Protein AF-A0A2E7R7D9-F1 (afdb_monomer)

Solvent-accessible surface area (backbone atoms only — not comparable to full-atom values): 6791 Å² total; per-residue (Å²): 134,74,67,75,84,76,51,70,51,55,37,71,79,24,44,9,54,38,83,70,68,70,40,30,67,72,24,30,53,48,29,52,51,51,19,68,78,62,75,35,76,79,60,43,62,49,30,49,55,76,66,55,52,48,52,28,54,27,52,50,45,38,38,71,77,40,56,93,48,39,68,60,54,54,50,33,44,58,71,45,46,54,71,67,53,45,56,30,39,53,60,58,58,50,48,72,68,52,51,52,42,36,55,76,54,45,68,58,72,58,49,50,54,32,60,72,49,86,73,79,131

Mean predicted aligned error: 6.16 Å

Sequence (121 aa):
YSDDAFGIPIGMRAGALRASSGYAFSQIQKQITEMVYGDKLDFAKPGCDAIEAWMDQVLLRVLRSTPKRAPELFMNIAKAIDGDSFARFMRGHGDLKGRIRIMSKLPAGLFLKAALSRGRL

Secondary structure (DSSP, 8-state):
--GGGG-S--GGGGT---TTT---HHHHHHHHHHHHHTT-TT-PPPSS-HHHHHHHHHHHHHHHH-GGGHHHHHHHHHHHS-HHHHHHHHTT---HHHHHHHHHTS-HHHHHHHHH-----

pLDDT: mean 85.31, std 9.42, range [44.34, 95.06]

Foldseek 3Di:
DPPPVPAEDAFVSQQQAQQQQRDGPLSRVVQVCCCVVVVPVRHGHHQADPVSNLLSQLVVLLCVVCVVCVVVLVVLLPVQDDPVLVVCSSRRRRDPVSVVSSCVSGPVVSSVVSSPDPDDD

Radius of gyration: 16.18 Å; Cα contacts (8 Å, |Δi|>4): 136; chains: 1; bounding box: 36×22×46 Å

Nearest PDB structures (foldseek):
  1t97-assembly1_A  TM=1.929E-01  e=7.123E+00  Tequatrovirus T4

Structure (mmCIF, N/CA/C/O backbone):
data_AF-A0A2E7R7D9-F1
#
_entry.id   AF-A0A2E7R7D9-F1
#
loop_
_atom_site.group_PDB
_atom_site.id
_atom_site.type_symbol
_atom_site.label_atom_id
_atom_site.label_alt_id
_atom_site.label_comp_id
_atom_site.label_asym_id
_atom_site.label_entity_id
_atom_site.label_seq_id
_atom_site.pdbx_PDB_ins_code
_atom_site.Cartn_x
_atom_site.Cartn_y
_atom_site.Cartn_z
_atom_site.occupancy
_atom_site.B_iso_or_equiv
_atom_site.auth_seq_id
_atom_site.auth_comp_id
_atom_site.auth_asym_id
_atom_site.auth_atom_id
_atom_site.pdbx_PDB_model_num
ATOM 1 N N . TYR A 1 1 ? -9.974 -5.960 -26.728 1.00 44.34 1 TYR A N 1
ATOM 2 C CA . TYR A 1 1 ? -8.918 -5.000 -27.085 1.00 44.34 1 TYR A CA 1
ATOM 3 C C . TYR A 1 1 ? -7.643 -5.485 -26.433 1.00 44.34 1 TYR A C 1
ATOM 5 O O . TYR A 1 1 ? -7.598 -5.508 -25.212 1.00 44.34 1 TYR A O 1
ATOM 13 N N . SER A 1 2 ? -6.690 -5.996 -27.211 1.00 48.16 2 SER A N 1
ATOM 14 C CA . 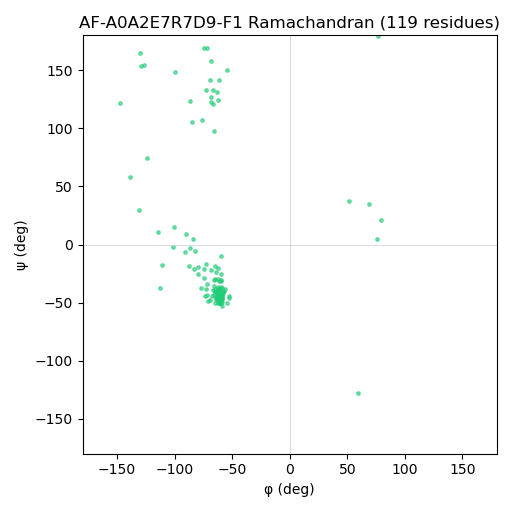SER A 1 2 ? -5.357 -6.327 -26.703 1.00 48.16 2 SER A CA 1
ATOM 15 C C . SER A 1 2 ? -4.601 -5.020 -26.442 1.00 48.16 2 SER A C 1
ATOM 17 O O . SER A 1 2 ? -4.651 -4.104 -27.263 1.00 48.16 2 SER A O 1
ATOM 19 N N . ASP A 1 3 ? -3.957 -4.909 -25.279 1.00 53.62 3 ASP A N 1
ATOM 20 C CA . ASP A 1 3 ? -3.198 -3.725 -24.835 1.00 53.62 3 ASP A CA 1
ATOM 21 C C . ASP A 1 3 ? -2.031 -3.349 -25.779 1.00 53.62 3 ASP A C 1
ATOM 23 O O . ASP A 1 3 ? -1.485 -2.249 -25.676 1.00 53.62 3 ASP A O 1
ATOM 27 N N . ASP A 1 4 ? -1.704 -4.214 -26.744 1.00 54.66 4 ASP A N 1
ATOM 28 C CA . ASP A 1 4 ? -0.588 -4.073 -27.687 1.00 54.66 4 ASP A CA 1
ATOM 29 C C . ASP A 1 4 ? -0.691 -2.839 -28.604 1.00 54.66 4 ASP A C 1
ATOM 31 O O . ASP A 1 4 ? 0.319 -2.364 -29.117 1.00 54.66 4 ASP A O 1
ATOM 35 N N . ALA A 1 5 ? -1.885 -2.264 -28.788 1.00 68.69 5 ALA A N 1
ATOM 36 C CA . ALA A 1 5 ? -2.073 -1.090 -29.649 1.00 68.69 5 ALA A CA 1
ATOM 37 C C . ALA A 1 5 ? -1.522 0.227 -29.053 1.00 68.69 5 ALA A C 1
ATOM 39 O O . ALA A 1 5 ? -1.338 1.194 -29.789 1.00 68.69 5 ALA A O 1
ATOM 40 N N . PHE A 1 6 ? -1.261 0.285 -27.740 1.00 76.38 6 PHE A N 1
ATOM 41 C CA . PHE A 1 6 ? -0.851 1.506 -27.020 1.00 76.38 6 PHE A CA 1
ATOM 42 C C . PHE A 1 6 ? 0.577 1.448 -26.449 1.00 76.38 6 PHE A C 1
ATOM 44 O O . PHE A 1 6 ? 0.959 2.318 -25.661 1.00 76.38 6 PHE A O 1
ATOM 51 N N . GLY A 1 7 ? 1.363 0.436 -26.827 1.00 85.00 7 GLY A N 1
ATOM 52 C CA . GLY A 1 7 ? 2.698 0.189 -26.279 1.00 85.00 7 GLY A CA 1
ATOM 53 C C . GLY A 1 7 ? 2.682 -0.437 -24.879 1.00 85.00 7 GLY A C 1
ATOM 54 O O . GLY A 1 7 ? 1.623 -0.682 -24.296 1.00 85.00 7 GLY A O 1
ATOM 55 N N . ILE A 1 8 ? 3.877 -0.695 -24.337 1.00 87.44 8 ILE A N 1
ATOM 56 C CA . ILE A 1 8 ? 4.048 -1.349 -23.033 1.00 87.44 8 ILE A CA 1
ATOM 57 C C . ILE A 1 8 ? 3.433 -0.482 -21.919 1.00 87.44 8 ILE A C 1
ATOM 59 O O . ILE A 1 8 ? 3.798 0.690 -21.777 1.00 87.44 8 ILE A O 1
ATOM 63 N N . PRO A 1 9 ? 2.502 -1.020 -21.110 1.00 90.31 9 PRO A N 1
ATOM 64 C CA . PRO A 1 9 ? 1.911 -0.269 -20.015 1.00 90.31 9 PRO A CA 1
ATOM 65 C C . PRO A 1 9 ? 2.961 0.023 -18.935 1.00 90.31 9 PRO A C 1
ATOM 67 O O . PRO A 1 9 ? 3.670 -0.872 -18.482 1.00 90.31 9 PRO A O 1
ATOM 70 N N . ILE A 1 10 ? 3.006 1.276 -18.477 1.00 91.56 10 ILE A N 1
ATOM 71 C CA . ILE A 1 10 ? 3.802 1.726 -17.326 1.00 91.56 10 ILE A CA 1
ATOM 72 C C . ILE A 1 10 ? 2.934 2.531 -16.352 1.00 91.56 10 ILE A C 1
ATOM 74 O O . ILE A 1 10 ? 1.828 2.982 -16.675 1.00 91.56 10 ILE A O 1
ATOM 78 N N . GLY A 1 11 ? 3.434 2.724 -15.136 1.00 91.75 11 GLY A N 1
ATOM 79 C CA . GLY A 1 11 ? 2.793 3.521 -14.104 1.00 91.75 11 GLY A CA 1
ATOM 80 C C . GLY A 1 11 ? 1.410 3.019 -13.717 1.00 91.75 11 GLY A C 1
ATOM 81 O O . GLY A 1 11 ? 1.244 1.851 -13.371 1.00 91.75 11 GLY A O 1
ATOM 82 N N . MET A 1 12 ? 0.403 3.893 -13.738 1.00 90.88 12 MET A N 1
ATOM 83 C CA . MET A 1 12 ? -0.962 3.530 -13.334 1.00 90.88 12 MET A CA 1
ATOM 84 C C . MET A 1 12 ? -1.532 2.372 -14.161 1.00 90.88 12 MET A C 1
ATOM 86 O O . MET A 1 12 ? -2.132 1.465 -13.588 1.00 90.88 12 MET A O 1
ATOM 90 N N . ARG A 1 13 ? -1.282 2.356 -15.481 1.00 90.50 13 ARG A N 1
ATOM 91 C CA . ARG A 1 13 ? -1.701 1.258 -16.373 1.00 90.50 13 ARG A CA 1
ATOM 92 C C . ARG A 1 13 ? -1.016 -0.068 -16.033 1.00 90.50 13 ARG A C 1
ATOM 94 O O . ARG A 1 13 ? -1.572 -1.118 -16.312 1.00 90.50 13 ARG A O 1
ATOM 101 N N . ALA A 1 14 ? 0.149 -0.009 -15.390 1.00 90.31 14 ALA A N 1
ATOM 102 C CA . ALA A 1 14 ? 0.903 -1.164 -14.912 1.00 90.31 14 ALA A CA 1
ATOM 103 C C . ALA A 1 14 ? 0.727 -1.440 -13.407 1.00 90.31 14 ALA A C 1
ATOM 105 O O . ALA A 1 14 ? 1.533 -2.148 -12.807 1.00 90.31 14 ALA A O 1
ATOM 106 N N . GLY A 1 15 ? -0.278 -0.849 -12.751 1.00 89.56 15 GLY A N 1
ATOM 107 C CA . GLY A 1 15 ? -0.529 -1.101 -11.329 1.00 89.56 15 GLY A CA 1
ATOM 108 C C . GLY A 1 15 ? 0.544 -0.535 -10.391 1.00 89.56 15 GLY A C 1
ATOM 109 O O . GLY A 1 15 ? 0.850 -1.138 -9.364 1.00 89.56 15 GLY A O 1
ATOM 110 N N . ALA A 1 16 ? 1.134 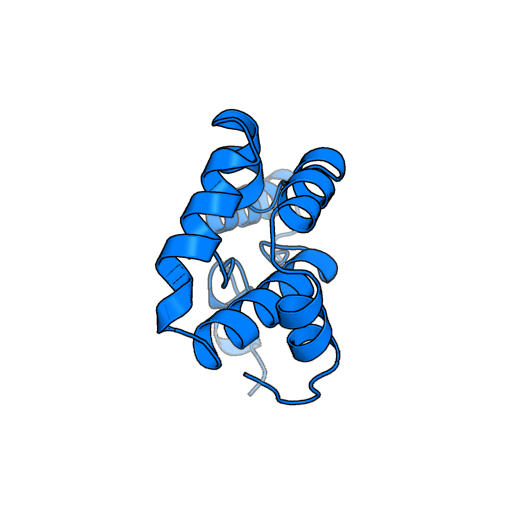0.618 -10.721 1.00 90.75 16 ALA A N 1
ATOM 111 C CA . ALA A 1 16 ? 2.101 1.283 -9.841 1.00 90.75 16 ALA A CA 1
ATOM 112 C C . ALA A 1 16 ? 1.473 1.845 -8.552 1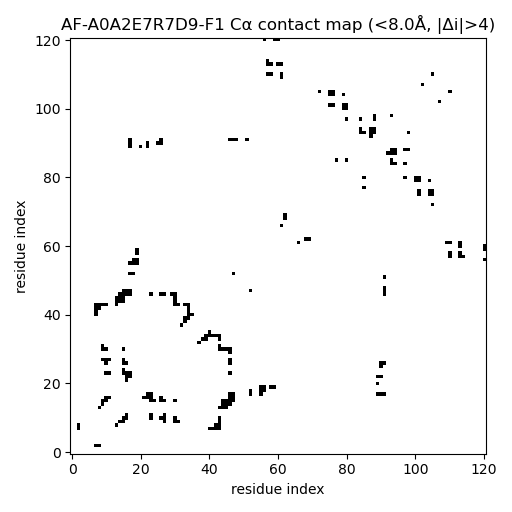.00 90.75 16 ALA A C 1
ATOM 114 O O . ALA A 1 16 ? 2.181 2.078 -7.577 1.00 90.75 16 ALA A O 1
ATOM 115 N N . LEU A 1 17 ? 0.159 2.089 -8.527 1.00 89.62 17 LEU A N 1
ATOM 116 C CA . LEU A 1 17 ? -0.508 2.675 -7.367 1.00 89.62 17 LEU A CA 1
ATOM 117 C C . LEU A 1 17 ? -0.531 1.715 -6.180 1.00 89.62 17 LEU A C 1
ATOM 119 O O . LEU A 1 17 ? -1.093 0.624 -6.264 1.00 89.62 17 LEU A O 1
ATOM 123 N N . ARG A 1 18 ? -0.058 2.196 -5.031 1.00 86.31 18 ARG A N 1
ATOM 124 C CA . ARG A 1 18 ? -0.433 1.634 -3.736 1.00 86.31 18 ARG A CA 1
ATOM 125 C C . ARG A 1 18 ? -1.748 2.252 -3.270 1.00 86.31 18 ARG A C 1
ATOM 127 O O . ARG A 1 18 ? -1.793 3.418 -2.875 1.00 86.31 18 ARG A O 1
ATOM 134 N N . ALA A 1 19 ? -2.827 1.485 -3.352 1.00 83.88 19 ALA A N 1
ATOM 135 C CA . ALA A 1 19 ? -4.184 1.996 -3.192 1.00 83.88 19 ALA A CA 1
ATOM 136 C C . ALA A 1 19 ? -4.469 2.510 -1.771 1.00 83.88 19 ALA A C 1
ATOM 138 O O . ALA A 1 19 ? -5.239 3.454 -1.611 1.00 83.88 19 ALA A O 1
ATOM 139 N N . SER A 1 20 ? -3.837 1.936 -0.742 1.00 82.62 20 SER A N 1
ATOM 140 C CA . SER A 1 20 ? -4.037 2.387 0.643 1.00 82.62 20 SER A CA 1
ATOM 141 C C . SER A 1 20 ? -3.354 3.708 0.989 1.00 82.62 20 SER A C 1
ATOM 143 O O . SER A 1 20 ? -3.818 4.412 1.886 1.00 82.62 20 SER A O 1
ATOM 145 N N . SER A 1 21 ? -2.240 4.024 0.326 1.00 80.25 21 SER A N 1
ATOM 146 C CA . SER A 1 21 ? -1.389 5.170 0.661 1.00 80.25 21 SER A CA 1
ATOM 147 C C . SER A 1 21 ? -1.423 6.284 -0.382 1.00 80.25 21 SER A C 1
ATOM 149 O O . SER A 1 21 ? -0.996 7.396 -0.087 1.00 80.25 21 SER A O 1
ATOM 151 N N . GLY A 1 22 ? -1.879 5.994 -1.603 1.00 83.12 22 GLY A N 1
ATOM 152 C CA . GLY A 1 22 ? -1.838 6.928 -2.728 1.00 83.12 22 GLY A CA 1
ATOM 153 C C . GLY A 1 22 ? -0.445 7.099 -3.350 1.00 83.12 22 GLY A C 1
ATOM 154 O O . GLY A 1 22 ? -0.276 7.912 -4.256 1.00 83.12 22 GLY A O 1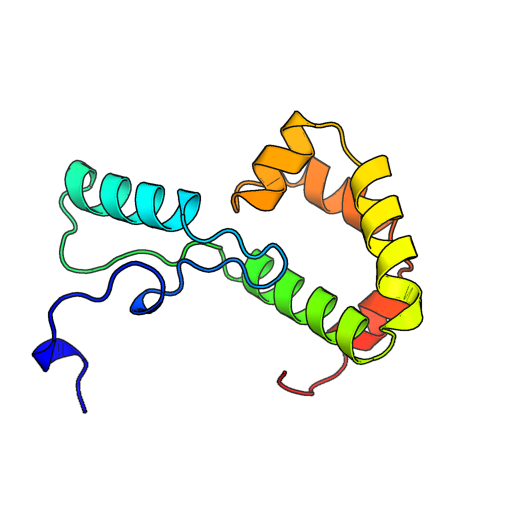
ATOM 155 N N . TYR A 1 23 ? 0.566 6.348 -2.899 1.00 83.81 23 TYR A N 1
ATOM 156 C CA . TYR A 1 23 ? 1.924 6.451 -3.439 1.00 83.81 23 TYR A CA 1
ATOM 157 C C . TYR A 1 23 ? 2.007 5.747 -4.797 1.00 83.81 23 TYR A C 1
ATOM 159 O O . TYR A 1 23 ? 2.003 4.519 -4.874 1.00 83.81 23 TYR A O 1
ATOM 167 N N . ALA A 1 24 ? 2.103 6.539 -5.866 1.00 88.81 24 ALA A N 1
ATOM 168 C CA . ALA A 1 24 ? 2.355 6.054 -7.225 1.00 88.81 24 ALA A CA 1
ATOM 169 C C . ALA A 1 24 ? 3.732 6.486 -7.749 1.00 88.81 24 ALA A C 1
ATOM 171 O O . ALA A 1 24 ? 4.409 5.705 -8.405 1.00 88.81 24 ALA A O 1
ATOM 172 N N . PHE A 1 25 ? 4.194 7.700 -7.428 1.00 88.94 25 PHE A N 1
ATOM 173 C CA . PHE A 1 25 ? 5.412 8.263 -8.025 1.00 88.94 25 PHE A CA 1
ATOM 174 C C . PHE A 1 25 ? 6.675 7.432 -7.751 1.00 88.94 25 PHE A C 1
ATOM 176 O O . PHE A 1 25 ? 7.370 7.050 -8.689 1.00 88.94 25 PHE A O 1
ATOM 183 N N . SER A 1 26 ? 6.935 7.068 -6.490 1.00 86.69 26 SER A N 1
ATOM 184 C CA . SER A 1 26 ? 8.094 6.229 -6.141 1.00 86.69 26 SER A CA 1
ATOM 185 C C . SER A 1 26 ? 8.042 4.848 -6.803 1.00 86.69 26 SER A C 1
ATOM 187 O O . SER A 1 26 ? 9.075 4.271 -7.130 1.00 86.69 26 SER A O 1
ATOM 189 N N . GLN A 1 27 ? 6.833 4.330 -7.025 1.00 88.31 27 GLN A N 1
ATOM 190 C CA . GLN A 1 27 ? 6.596 3.030 -7.646 1.00 88.31 27 GLN A CA 1
ATOM 191 C C . GLN A 1 27 ? 6.793 3.086 -9.161 1.00 88.31 27 GLN A C 1
ATOM 193 O O . GLN A 1 27 ? 7.369 2.171 -9.736 1.00 88.31 27 GLN A O 1
ATOM 198 N N . ILE A 1 28 ? 6.393 4.191 -9.797 1.00 92.25 28 ILE A N 1
ATOM 199 C CA . ILE A 1 28 ? 6.682 4.477 -11.207 1.00 92.25 28 ILE A CA 1
ATOM 200 C C . ILE A 1 28 ? 8.195 4.570 -11.423 1.00 92.25 28 ILE A C 1
ATOM 202 O O . ILE A 1 28 ? 8.722 3.947 -12.339 1.00 92.25 28 ILE A O 1
ATOM 206 N N . GLN A 1 29 ? 8.913 5.303 -10.565 1.00 91.50 29 GLN A N 1
ATOM 207 C CA . GLN A 1 29 ? 10.373 5.401 -10.660 1.00 91.50 29 GLN A CA 1
ATOM 208 C C . GLN A 1 29 ? 11.033 4.026 -10.544 1.00 91.50 29 GLN A C 1
ATOM 210 O O . GLN A 1 29 ? 11.908 3.695 -11.337 1.00 91.50 29 GLN A O 1
ATOM 215 N N . LYS A 1 30 ? 10.577 3.197 -9.601 1.00 88.38 30 LYS A N 1
ATOM 216 C CA . LYS A 1 30 ? 11.047 1.817 -9.458 1.00 88.38 30 LYS A CA 1
ATOM 217 C C . LYS A 1 30 ? 10.766 0.977 -10.706 1.00 88.38 30 LYS A C 1
ATOM 219 O O . LYS A 1 30 ? 11.676 0.298 -11.166 1.00 88.38 30 LYS A O 1
ATOM 224 N N . GLN A 1 31 ? 9.556 1.044 -11.267 1.00 91.25 31 GLN A N 1
ATOM 225 C CA . GLN A 1 31 ? 9.214 0.362 -12.521 1.00 91.25 31 GLN A CA 1
ATOM 226 C C . GLN A 1 31 ? 10.186 0.732 -13.640 1.00 91.25 31 GLN A C 1
ATOM 228 O O . GLN A 1 31 ? 10.757 -0.155 -14.264 1.00 91.25 31 GLN A O 1
ATOM 233 N N . ILE A 1 32 ? 10.420 2.030 -13.845 1.00 92.00 32 ILE A N 1
ATOM 234 C CA . ILE A 1 32 ? 11.333 2.528 -14.881 1.00 92.00 32 ILE A CA 1
ATOM 235 C C . ILE A 1 32 ? 12.750 2.000 -14.643 1.00 92.00 32 ILE A C 1
ATOM 237 O O . ILE A 1 32 ? 13.359 1.455 -15.558 1.00 92.00 32 ILE A O 1
ATOM 241 N N . THR A 1 33 ? 13.263 2.104 -13.415 1.00 92.00 33 THR A N 1
ATOM 242 C CA . THR A 1 33 ? 14.597 1.603 -13.059 1.00 92.00 33 THR A CA 1
ATOM 243 C C . THR A 1 33 ? 14.718 0.101 -13.314 1.00 92.00 33 THR A C 1
ATOM 245 O O . THR A 1 33 ? 15.685 -0.341 -13.926 1.00 92.00 33 THR A O 1
ATOM 248 N N . GLU A 1 34 ? 13.742 -0.701 -12.887 1.00 90.38 34 GLU A N 1
ATOM 249 C CA . GLU A 1 34 ? 13.779 -2.152 -13.089 1.00 90.38 34 GLU A CA 1
ATOM 250 C C . GLU A 1 34 ? 13.694 -2.549 -14.566 1.00 90.38 34 GLU A C 1
ATOM 252 O O . GLU A 1 34 ? 14.343 -3.512 -14.965 1.00 90.38 34 GLU A O 1
ATOM 257 N N . MET A 1 35 ? 12.932 -1.814 -15.376 1.00 91.00 35 MET A N 1
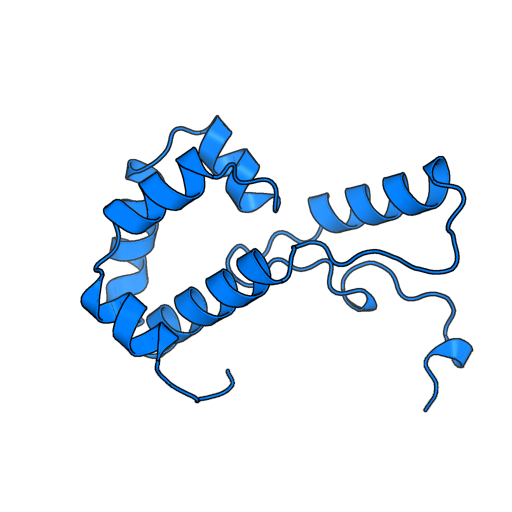ATOM 258 C CA . MET A 1 35 ? 12.827 -2.065 -16.813 1.00 91.00 35 MET A CA 1
ATOM 259 C C . MET A 1 35 ? 14.120 -1.696 -17.548 1.00 91.00 35 MET A C 1
ATOM 261 O O . MET A 1 35 ? 14.630 -2.500 -18.323 1.00 91.00 35 MET A O 1
ATOM 265 N N . VAL A 1 36 ? 14.664 -0.502 -17.280 1.00 90.81 36 VAL A N 1
ATOM 266 C CA . VAL A 1 36 ? 15.855 0.029 -17.965 1.00 90.81 36 VAL A CA 1
ATOM 267 C C . VAL A 1 36 ? 17.112 -0.749 -17.583 1.00 90.81 36 VAL A C 1
ATOM 269 O O . VAL A 1 36 ? 17.876 -1.142 -18.456 1.00 90.81 36 VAL A O 1
ATOM 272 N N . TYR A 1 37 ? 17.334 -0.995 -16.291 1.00 91.38 37 TYR A N 1
ATOM 273 C CA . TYR A 1 37 ? 18.546 -1.681 -15.828 1.00 91.38 37 TYR A CA 1
ATOM 274 C C . TYR A 1 37 ? 18.418 -3.206 -15.818 1.00 91.38 37 TYR A C 1
ATOM 276 O O . TYR A 1 37 ? 19.429 -3.901 -15.772 1.00 91.38 37 TYR A O 1
ATOM 284 N N . GLY A 1 38 ? 17.195 -3.737 -15.836 1.00 85.19 38 GLY A N 1
ATOM 285 C CA . GLY A 1 38 ? 16.943 -5.172 -15.954 1.00 85.19 38 GLY A CA 1
ATOM 286 C C . GLY A 1 38 ? 16.879 -5.677 -17.395 1.00 85.19 38 GLY A C 1
ATOM 287 O O . GLY A 1 38 ? 16.685 -6.878 -17.567 1.00 85.19 38 GLY A O 1
ATOM 288 N N . ASP A 1 39 ? 16.999 -4.781 -18.383 1.00 81.31 39 ASP A N 1
ATOM 289 C CA . ASP A 1 39 ? 16.855 -5.040 -19.825 1.00 81.31 39 ASP A CA 1
ATOM 290 C C . ASP A 1 39 ? 15.551 -5.785 -20.177 1.00 81.31 39 ASP A C 1
ATOM 292 O O . ASP A 1 39 ? 15.494 -6.685 -21.013 1.00 81.31 39 ASP A O 1
ATOM 296 N N . LYS A 1 40 ? 14.475 -5.431 -19.463 1.00 80.56 40 LYS A N 1
ATOM 297 C CA . LYS A 1 40 ? 13.126 -6.005 -19.593 1.00 80.56 40 LYS A CA 1
ATOM 298 C C . LYS A 1 40 ? 12.139 -4.889 -19.869 1.00 80.56 40 LYS A C 1
ATOM 300 O O . LYS A 1 40 ? 11.410 -4.435 -18.989 1.00 80.56 40 LYS A O 1
ATOM 305 N N . LEU A 1 41 ? 12.185 -4.393 -21.099 1.00 82.38 41 LEU A N 1
ATOM 306 C CA . LEU A 1 41 ? 11.355 -3.276 -21.547 1.00 82.38 41 LEU A CA 1
ATOM 307 C C . LEU A 1 41 ? 9.941 -3.707 -21.958 1.00 82.38 41 LEU A C 1
ATOM 309 O O . LEU A 1 41 ? 9.110 -2.853 -22.230 1.00 82.38 41 LEU A O 1
ATOM 313 N N . ASP A 1 42 ? 9.655 -5.003 -21.977 1.00 86.56 42 ASP A N 1
ATOM 314 C CA . ASP A 1 42 ? 8.381 -5.601 -22.371 1.00 86.56 42 ASP A CA 1
ATOM 315 C C . ASP A 1 42 ? 7.332 -5.624 -21.244 1.00 86.56 42 ASP A C 1
ATOM 317 O O . ASP A 1 42 ? 6.134 -5.704 -21.519 1.00 86.56 42 ASP A O 1
ATOM 321 N N . PHE A 1 43 ? 7.756 -5.527 -19.977 1.00 87.31 43 PHE A N 1
ATOM 322 C CA . PHE A 1 43 ? 6.856 -5.636 -18.829 1.00 87.31 43 PHE A CA 1
ATOM 323 C C . PHE A 1 43 ? 7.276 -4.783 -17.621 1.00 87.31 43 PHE A C 1
ATOM 325 O O . PHE A 1 43 ? 8.329 -4.986 -17.014 1.00 87.31 43 PHE A O 1
ATOM 332 N N . ALA A 1 44 ? 6.383 -3.890 -17.188 1.00 89.62 44 ALA A N 1
ATOM 333 C CA . ALA A 1 44 ? 6.511 -3.173 -15.924 1.00 89.62 44 ALA A CA 1
ATOM 334 C C . ALA A 1 44 ? 5.916 -3.991 -14.766 1.00 89.62 44 ALA A C 1
ATOM 336 O O . ALA A 1 44 ? 4.729 -4.326 -14.770 1.00 89.62 44 ALA A O 1
ATOM 337 N N . LYS A 1 45 ? 6.709 -4.267 -13.725 1.00 87.44 45 LYS A N 1
ATOM 338 C CA . LYS A 1 45 ? 6.199 -4.960 -12.530 1.00 87.44 45 LYS A CA 1
ATOM 339 C C . LYS A 1 45 ? 5.230 -4.073 -11.741 1.00 87.44 45 LYS A C 1
ATOM 341 O O . LYS A 1 45 ? 5.513 -2.889 -11.578 1.00 87.44 45 LYS A O 1
ATOM 346 N N . PRO A 1 46 ? 4.141 -4.612 -11.170 1.00 86.50 46 PRO A N 1
ATOM 347 C CA . PRO A 1 46 ? 3.277 -3.855 -10.267 1.00 86.50 46 PRO A CA 1
ATOM 348 C C . PRO A 1 46 ? 4.052 -3.227 -9.103 1.00 86.50 46 PRO A C 1
ATOM 350 O O . PRO A 1 46 ? 5.062 -3.765 -8.646 1.00 86.50 46 PRO A O 1
ATOM 353 N N . GLY A 1 47 ? 3.570 -2.086 -8.603 1.00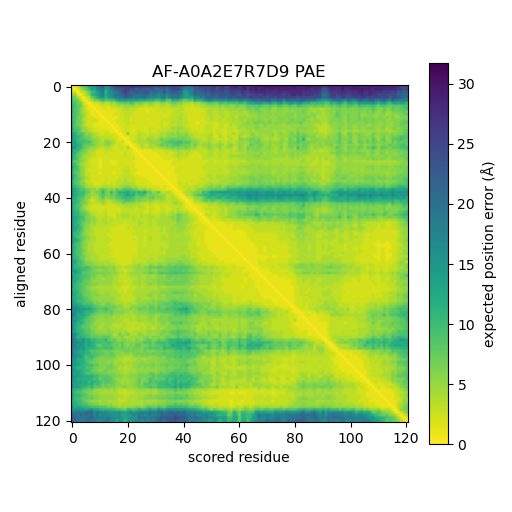 81.94 47 GLY A N 1
ATOM 354 C CA . GLY A 1 47 ? 4.253 -1.354 -7.532 1.00 81.94 47 GLY A CA 1
ATOM 355 C C . GLY A 1 47 ? 4.309 -2.129 -6.212 1.00 81.94 47 GLY A C 1
ATOM 356 O O . GLY A 1 47 ? 5.254 -1.976 -5.438 1.00 81.94 47 GLY A O 1
ATOM 357 N N . CYS A 1 48 ? 3.319 -2.979 -5.955 1.00 80.56 48 CYS A N 1
ATOM 358 C CA . CYS A 1 48 ? 3.209 -3.763 -4.731 1.00 80.56 48 CYS A CA 1
ATOM 359 C C . CYS A 1 48 ? 3.051 -5.256 -5.030 1.00 80.56 48 CYS A C 1
ATOM 361 O O . CYS A 1 48 ? 2.587 -5.647 -6.104 1.00 80.56 48 CYS A O 1
ATOM 363 N N . ASP A 1 49 ? 3.464 -6.087 -4.072 1.00 83.38 49 ASP A N 1
ATOM 364 C CA . ASP A 1 49 ? 3.277 -7.534 -4.158 1.00 83.38 49 ASP A CA 1
ATOM 365 C C . ASP A 1 49 ? 1.803 -7.932 -3.906 1.00 83.38 49 ASP A C 1
ATOM 367 O O . ASP A 1 49 ? 0.972 -7.124 -3.483 1.00 83.38 49 ASP A O 1
ATOM 371 N N . ALA A 1 50 ? 1.448 -9.195 -4.167 1.00 84.56 50 ALA A N 1
ATOM 372 C CA . ALA A 1 50 ? 0.072 -9.672 -4.000 1.00 84.56 50 ALA A CA 1
ATOM 373 C C . ALA A 1 50 ? -0.437 -9.583 -2.546 1.00 84.56 50 ALA A C 1
ATOM 375 O O . ALA A 1 50 ? -1.635 -9.401 -2.318 1.00 84.56 50 ALA A O 1
ATOM 376 N N . ILE A 1 51 ? 0.458 -9.696 -1.560 1.00 84.81 51 ILE A N 1
ATOM 377 C CA . ILE A 1 51 ? 0.120 -9.613 -0.136 1.00 84.81 51 ILE A CA 1
ATOM 378 C C . ILE A 1 51 ? -0.173 -8.159 0.230 1.00 84.81 51 ILE A C 1
ATOM 380 O O . ILE A 1 51 ? -1.160 -7.884 0.905 1.00 84.81 51 ILE A O 1
ATOM 384 N N . GLU A 1 52 ? 0.647 -7.222 -0.232 1.00 82.94 52 GLU A N 1
ATOM 385 C CA . GLU A 1 52 ? 0.445 -5.788 -0.045 1.00 82.94 52 GLU A CA 1
ATOM 386 C C . GLU A 1 52 ? -0.829 -5.308 -0.737 1.00 82.94 52 GLU A C 1
ATOM 388 O O . GLU A 1 52 ? -1.629 -4.612 -0.114 1.00 82.94 52 GLU A O 1
ATOM 393 N N . ALA A 1 53 ? -1.076 -5.750 -1.972 1.00 85.62 53 ALA A N 1
ATOM 394 C CA . ALA A 1 53 ? -2.328 -5.479 -2.669 1.00 85.62 53 ALA A CA 1
ATOM 395 C C . ALA A 1 53 ? -3.535 -6.007 -1.875 1.00 85.62 53 ALA A C 1
ATOM 397 O O . ALA A 1 53 ? -4.544 -5.317 -1.734 1.00 85.62 53 ALA A O 1
ATOM 398 N N . TRP A 1 54 ? -3.435 -7.205 -1.291 1.00 88.94 54 TRP A N 1
ATOM 399 C CA . TRP A 1 54 ? -4.478 -7.743 -0.417 1.00 88.94 54 TRP A CA 1
ATOM 400 C C . TRP A 1 54 ? -4.645 -6.930 0.878 1.00 88.94 54 TRP A C 1
ATOM 402 O O . TRP A 1 54 ? -5.775 -6.626 1.267 1.00 88.94 54 TRP A O 1
ATOM 412 N N . MET A 1 55 ? -3.552 -6.527 1.532 1.00 87.69 55 MET A N 1
ATOM 413 C CA . MET A 1 55 ? -3.594 -5.678 2.730 1.00 87.69 55 MET A CA 1
ATOM 414 C C . MET A 1 55 ? -4.277 -4.337 2.442 1.00 87.69 55 MET A C 1
ATOM 416 O O . MET A 1 55 ? -5.109 -3.890 3.236 1.00 87.69 55 MET A O 1
ATOM 420 N N . ASP A 1 56 ? -3.983 -3.732 1.290 1.00 89.75 56 ASP A N 1
ATOM 421 C CA . ASP A 1 56 ? -4.632 -2.511 0.818 1.00 89.75 56 ASP A CA 1
ATOM 422 C C . ASP A 1 56 ? -6.146 -2.710 0.682 1.00 89.75 56 ASP A C 1
ATOM 424 O O . ASP A 1 56 ? -6.928 -1.907 1.193 1.00 89.75 56 ASP A O 1
ATOM 428 N N . GLN A 1 57 ? -6.578 -3.822 0.080 1.00 91.38 57 GLN A N 1
ATOM 429 C CA . GLN A 1 57 ? -7.998 -4.166 -0.046 1.00 91.38 57 GLN A CA 1
ATOM 430 C C . GLN A 1 57 ? -8.683 -4.336 1.317 1.00 91.38 57 GLN A C 1
ATOM 432 O O . GLN A 1 57 ? -9.842 -3.953 1.489 1.00 91.38 57 GLN A O 1
ATOM 437 N N . VAL A 1 58 ? -8.005 -4.927 2.305 1.00 91.88 58 VAL A N 1
ATOM 438 C CA . VAL A 1 58 ? -8.537 -5.048 3.674 1.00 91.88 58 VAL A CA 1
ATOM 439 C C . VAL A 1 58 ? -8.703 -3.668 4.308 1.00 91.88 58 VAL A C 1
ATOM 441 O O . VAL A 1 58 ? -9.789 -3.354 4.796 1.00 91.88 58 VAL A O 1
ATOM 444 N N . LEU A 1 59 ? -7.664 -2.830 4.269 1.00 90.81 59 LEU A N 1
ATOM 445 C CA . LEU A 1 59 ? -7.701 -1.492 4.858 1.00 90.81 59 LEU A CA 1
ATOM 446 C C . LEU A 1 59 ? -8.784 -0.622 4.207 1.00 90.81 59 LEU A C 1
ATOM 448 O O . LEU A 1 59 ? -9.590 -0.022 4.912 1.00 90.81 59 LEU A O 1
ATOM 452 N N . LEU A 1 60 ? -8.876 -0.607 2.878 1.00 92.50 60 LEU A N 1
ATOM 453 C CA . LEU A 1 60 ? -9.894 0.164 2.162 1.00 92.50 60 LEU A CA 1
ATOM 454 C C . LEU A 1 60 ? -11.322 -0.300 2.497 1.00 92.50 60 LEU A C 1
ATOM 456 O O . LEU A 1 60 ? -12.214 0.534 2.654 1.00 92.50 60 LEU A O 1
ATOM 460 N N . ARG A 1 61 ? -11.556 -1.606 2.695 1.00 93.75 61 ARG A N 1
ATOM 461 C CA . ARG A 1 61 ? -12.858 -2.124 3.165 1.00 93.75 61 ARG A CA 1
ATOM 462 C C . ARG A 1 61 ? -13.183 -1.688 4.593 1.00 93.75 61 ARG A C 1
ATOM 464 O O . ARG A 1 61 ? -14.331 -1.340 4.885 1.00 93.75 61 ARG A O 1
ATOM 471 N N . VAL A 1 62 ? -12.190 -1.661 5.482 1.00 93.31 62 VAL A N 1
ATOM 472 C CA . VAL A 1 62 ? -12.347 -1.109 6.837 1.00 93.31 62 VAL A CA 1
ATOM 473 C C . VAL A 1 62 ? -12.726 0.372 6.773 1.00 93.31 62 VAL A C 1
ATOM 475 O O . VAL A 1 62 ? -13.701 0.782 7.405 1.00 93.31 62 VAL A O 1
ATOM 478 N N . LEU A 1 63 ? -12.009 1.158 5.969 1.00 92.94 63 LEU A N 1
ATOM 479 C CA . LEU A 1 63 ? -12.256 2.592 5.818 1.00 92.94 63 LEU A CA 1
ATOM 480 C C . LEU A 1 63 ? -13.640 2.870 5.219 1.00 92.94 63 LEU A C 1
ATOM 482 O O . LEU A 1 63 ? -14.355 3.736 5.716 1.00 92.94 63 LEU A O 1
ATOM 486 N N . ARG A 1 64 ? -14.065 2.090 4.218 1.00 92.81 64 ARG A N 1
ATOM 487 C CA . ARG A 1 64 ? -15.397 2.207 3.604 1.00 92.81 64 ARG A CA 1
ATOM 488 C C . ARG A 1 64 ? -16.527 1.861 4.573 1.00 92.81 64 ARG A C 1
ATOM 490 O O . ARG A 1 64 ? -17.556 2.527 4.570 1.00 92.81 64 ARG A O 1
ATOM 497 N N . SER A 1 65 ? -16.353 0.822 5.389 1.00 92.25 65 SER A N 1
ATOM 498 C CA . SER A 1 65 ? -17.382 0.374 6.341 1.00 92.25 65 SER A CA 1
ATOM 499 C C . SER A 1 65 ? -17.436 1.206 7.623 1.00 92.25 65 SER A C 1
ATOM 501 O O . SER A 1 65 ? -18.482 1.270 8.267 1.00 92.25 65 SER A O 1
ATOM 503 N N . THR A 1 66 ? -16.331 1.851 8.007 1.00 92.81 66 THR A N 1
ATOM 504 C CA . THR A 1 66 ? -16.230 2.630 9.251 1.00 92.81 66 THR A CA 1
ATOM 505 C C . THR A 1 66 ? -15.466 3.951 9.065 1.00 92.81 66 THR A C 1
ATOM 507 O O . THR A 1 66 ? -14.492 4.207 9.775 1.00 92.81 66 THR A O 1
ATOM 510 N N . PRO A 1 67 ? -15.913 4.855 8.169 1.00 93.50 67 PRO A N 1
ATOM 511 C CA . PRO A 1 67 ? -15.163 6.068 7.821 1.00 93.50 67 PRO A CA 1
ATOM 512 C C . PRO A 1 67 ? -14.910 6.987 9.024 1.00 93.50 67 PRO A C 1
ATOM 514 O O . PRO A 1 67 ? -13.851 7.599 9.126 1.00 93.50 67 PRO A O 1
ATOM 517 N N . LYS A 1 68 ? -15.828 7.015 10.003 1.00 95.06 68 LYS A N 1
ATOM 518 C CA . LYS A 1 68 ? -15.675 7.786 11.251 1.00 95.06 68 LYS A CA 1
ATOM 519 C C . LYS A 1 68 ? -14.449 7.376 12.080 1.00 95.06 68 LYS A C 1
ATOM 521 O O . LYS A 1 68 ? -13.948 8.186 12.849 1.00 95.06 68 LYS A O 1
ATOM 526 N N . ARG A 1 69 ? -13.965 6.136 11.931 1.00 93.94 69 ARG A N 1
ATOM 527 C CA . ARG A 1 69 ? -12.777 5.625 12.634 1.00 93.94 69 ARG A CA 1
ATOM 528 C C . ARG A 1 69 ? -11.481 5.833 11.854 1.00 93.94 69 ARG A C 1
ATOM 530 O O . ARG A 1 69 ? -10.415 5.574 12.398 1.00 93.94 69 ARG A O 1
ATOM 537 N N . ALA A 1 70 ? -11.532 6.316 10.611 1.00 92.00 70 ALA A N 1
ATOM 538 C CA . ALA A 1 70 ? -10.336 6.506 9.792 1.00 92.00 70 ALA A CA 1
ATOM 539 C C . ALA A 1 70 ? -9.238 7.340 10.489 1.00 92.00 70 ALA A C 1
ATOM 541 O O . ALA A 1 70 ? -8.097 6.874 10.506 1.00 92.00 70 ALA A O 1
ATOM 542 N N . PRO A 1 71 ? -9.535 8.489 11.141 1.00 93.75 71 PRO A N 1
ATOM 543 C CA . PRO A 1 71 ? -8.504 9.270 11.833 1.00 93.75 71 PRO A CA 1
ATOM 544 C C . PRO A 1 71 ? -7.808 8.489 12.957 1.00 93.75 71 PRO A C 1
ATOM 546 O O . PRO A 1 71 ? -6.584 8.521 13.068 1.00 93.75 71 PRO A O 1
ATOM 549 N N . GLU A 1 72 ? -8.576 7.741 13.757 1.00 94.56 72 GLU A N 1
ATOM 550 C CA . GLU A 1 72 ? -8.066 6.868 14.825 1.00 94.56 72 GLU A CA 1
ATOM 551 C C . GLU A 1 72 ? -7.125 5.798 14.251 1.00 94.56 72 GLU A C 1
ATOM 553 O O . GLU A 1 72 ? -6.012 5.615 14.743 1.00 94.56 72 GLU A O 1
ATOM 558 N N . LEU A 1 73 ? -7.545 5.121 13.177 1.00 92.62 73 LEU A N 1
ATOM 559 C CA . LEU A 1 73 ? -6.767 4.056 12.542 1.00 92.62 73 LEU A CA 1
ATOM 560 C C . LEU A 1 73 ? -5.442 4.576 11.978 1.00 92.62 73 LEU A C 1
ATOM 562 O O . LEU A 1 73 ? -4.397 3.985 12.248 1.00 92.62 73 LEU A O 1
ATOM 566 N N . PHE A 1 74 ? -5.460 5.692 11.244 1.00 90.00 74 PHE A N 1
ATOM 567 C CA . PHE A 1 74 ? -4.236 6.298 10.716 1.00 90.00 74 PHE A CA 1
ATOM 568 C C . PHE A 1 74 ? -3.300 6.761 11.834 1.00 90.00 74 PHE A C 1
ATOM 570 O O . PHE A 1 74 ? -2.094 6.535 11.752 1.00 90.00 74 PHE A O 1
ATOM 577 N N . MET A 1 75 ? -3.844 7.333 12.911 1.00 91.56 75 MET A N 1
ATOM 578 C CA . MET A 1 75 ? -3.051 7.741 14.069 1.00 91.56 75 MET A CA 1
ATOM 579 C C . MET A 1 75 ? -2.414 6.538 14.780 1.00 91.56 75 MET A C 1
ATOM 581 O O . MET A 1 75 ? -1.257 6.607 15.194 1.00 91.56 75 MET A O 1
ATOM 585 N N . ASN A 1 76 ? -3.126 5.413 14.885 1.00 91.75 76 ASN A N 1
ATOM 586 C CA . ASN A 1 76 ? -2.577 4.178 15.445 1.00 91.75 76 ASN A CA 1
ATOM 587 C C . ASN A 1 76 ? -1.447 3.610 14.576 1.00 91.75 76 ASN A C 1
ATOM 589 O O . ASN A 1 76 ? -0.431 3.187 15.123 1.00 91.75 76 ASN A O 1
ATOM 593 N N . ILE A 1 77 ? -1.586 3.649 13.245 1.00 88.69 77 ILE A N 1
ATOM 594 C CA . ILE A 1 77 ? -0.525 3.253 12.302 1.00 88.69 77 ILE A CA 1
ATOM 595 C C . ILE A 1 77 ? 0.701 4.150 12.482 1.00 88.69 77 ILE A C 1
ATOM 597 O O . ILE A 1 77 ? 1.803 3.640 12.665 1.00 88.69 77 ILE A O 1
ATOM 601 N N . ALA A 1 78 ? 0.510 5.472 12.486 1.00 87.19 78 ALA A N 1
ATOM 602 C CA . ALA A 1 78 ? 1.597 6.439 12.624 1.00 87.19 78 ALA A CA 1
ATOM 603 C C . ALA A 1 78 ? 2.346 6.291 13.959 1.00 87.19 78 ALA A C 1
ATOM 605 O O . ALA A 1 78 ? 3.566 6.378 13.992 1.00 87.19 78 ALA A O 1
ATOM 606 N N . LYS A 1 79 ? 1.638 6.001 15.059 1.00 89.44 79 LYS A N 1
ATOM 607 C CA . LYS A 1 79 ? 2.248 5.734 16.375 1.00 89.44 79 LYS A CA 1
ATOM 608 C C . LYS A 1 79 ? 2.910 4.359 16.472 1.00 89.44 79 LYS A C 1
ATOM 610 O O . LYS A 1 79 ? 3.719 4.127 17.371 1.00 89.44 79 LYS A O 1
ATOM 615 N N . ALA A 1 80 ? 2.534 3.416 15.608 1.00 88.06 80 ALA A N 1
ATOM 616 C CA . ALA A 1 80 ? 3.050 2.058 15.660 1.00 88.06 80 ALA A CA 1
ATOM 617 C C . ALA A 1 80 ? 4.504 1.986 15.202 1.00 88.06 80 ALA A C 1
ATOM 619 O O . ALA A 1 80 ? 5.237 1.164 15.737 1.00 88.06 80 ALA A O 1
ATOM 620 N N . ILE A 1 81 ? 4.925 2.804 14.240 1.00 87.88 81 ILE A N 1
ATOM 621 C CA . ILE A 1 81 ? 6.221 2.689 13.561 1.00 87.88 81 ILE A CA 1
ATOM 622 C C . ILE A 1 81 ? 6.972 4.022 13.554 1.00 87.88 81 ILE A C 1
ATOM 624 O O . ILE A 1 81 ? 6.367 5.082 13.641 1.00 87.88 81 ILE A O 1
ATOM 628 N N . ASP A 1 82 ? 8.300 3.966 13.474 1.00 88.50 82 ASP A N 1
ATOM 629 C CA . ASP A 1 82 ? 9.142 5.151 13.287 1.00 88.50 82 ASP A CA 1
ATOM 630 C C . ASP A 1 82 ? 9.018 5.720 11.859 1.00 88.50 82 ASP A C 1
ATOM 632 O O . ASP A 1 82 ? 8.462 5.076 10.962 1.00 88.50 82 ASP A O 1
ATOM 636 N N . GLY A 1 83 ? 9.556 6.924 11.643 1.00 84.88 83 GLY A N 1
ATOM 637 C CA . GLY A 1 83 ? 9.471 7.630 10.362 1.00 84.88 83 GLY A CA 1
ATOM 638 C C . GLY A 1 83 ? 10.074 6.862 9.181 1.00 84.88 83 GLY A C 1
ATOM 639 O O . GLY A 1 83 ? 9.485 6.856 8.099 1.00 84.88 83 GLY A O 1
ATOM 640 N N . ASP A 1 84 ? 11.182 6.145 9.379 1.00 86.31 84 ASP A N 1
ATOM 641 C CA . ASP A 1 84 ? 11.830 5.389 8.302 1.00 86.31 84 ASP A CA 1
ATOM 642 C C . ASP A 1 84 ? 11.009 4.160 7.922 1.00 86.31 84 ASP A C 1
ATOM 644 O O . ASP A 1 84 ? 10.810 3.858 6.741 1.00 86.31 84 ASP A O 1
ATOM 648 N N . SER A 1 85 ? 10.500 3.451 8.929 1.00 82.94 85 SER A N 1
ATOM 649 C CA . SER A 1 85 ? 9.583 2.327 8.740 1.00 82.94 85 SER A CA 1
ATOM 650 C C . SER A 1 85 ? 8.289 2.777 8.062 1.00 82.94 85 SER A C 1
ATOM 652 O O . SER A 1 85 ? 7.804 2.090 7.161 1.00 82.94 85 SER A O 1
ATOM 654 N N . PHE A 1 86 ? 7.769 3.954 8.423 1.00 83.19 86 PHE A N 1
ATOM 655 C CA . PHE A 1 86 ? 6.620 4.562 7.758 1.00 83.19 86 PHE A CA 1
ATOM 656 C C . PHE A 1 86 ? 6.924 4.867 6.289 1.00 83.19 86 PHE A C 1
ATOM 658 O O . PHE A 1 86 ? 6.194 4.415 5.411 1.00 83.19 86 PHE A O 1
ATOM 665 N N . ALA A 1 87 ? 8.041 5.531 5.987 1.00 83.31 87 ALA A N 1
ATOM 666 C CA . ALA A 1 87 ? 8.441 5.836 4.615 1.00 83.31 87 ALA A CA 1
ATOM 667 C C . ALA A 1 87 ? 8.689 4.573 3.770 1.00 83.31 87 ALA A C 1
ATOM 669 O O . ALA A 1 87 ? 8.353 4.538 2.585 1.00 83.31 87 ALA A O 1
ATOM 670 N N . ARG A 1 88 ? 9.272 3.511 4.343 1.00 81.62 88 ARG A N 1
ATOM 671 C CA . ARG A 1 88 ? 9.407 2.201 3.676 1.00 81.62 88 ARG A CA 1
ATOM 672 C C . ARG A 1 88 ? 8.046 1.570 3.396 1.00 81.62 88 ARG A C 1
ATOM 674 O O . ARG A 1 88 ? 7.801 1.140 2.270 1.00 81.62 88 ARG A O 1
ATOM 681 N N . PHE A 1 89 ? 7.155 1.559 4.387 1.00 79.00 89 PHE A N 1
ATOM 682 C CA . PHE A 1 89 ? 5.802 1.035 4.234 1.00 79.00 89 PHE A CA 1
ATOM 683 C C . PHE A 1 89 ? 5.035 1.794 3.150 1.00 79.00 89 PHE A C 1
ATOM 685 O O . PHE A 1 89 ? 4.545 1.166 2.224 1.00 79.00 89 PHE A O 1
ATOM 692 N N . MET A 1 90 ? 4.998 3.128 3.179 1.00 78.25 90 MET A N 1
ATOM 693 C CA . MET A 1 90 ? 4.266 3.928 2.186 1.00 78.25 90 MET A CA 1
ATOM 694 C C . MET A 1 90 ? 4.754 3.698 0.748 1.00 78.25 90 MET A C 1
ATOM 696 O O . MET A 1 90 ? 3.948 3.752 -0.178 1.00 78.25 90 MET A O 1
ATOM 700 N N . ARG A 1 91 ? 6.041 3.373 0.566 1.00 75.75 91 ARG A N 1
ATOM 701 C CA . ARG A 1 91 ? 6.667 3.086 -0.735 1.00 75.75 91 ARG A CA 1
ATOM 702 C C . ARG A 1 91 ? 6.505 1.644 -1.238 1.00 75.75 91 ARG A C 1
ATOM 704 O O . ARG A 1 91 ? 7.113 1.332 -2.247 1.00 75.75 91 ARG A O 1
ATOM 711 N N . GLY A 1 92 ? 5.765 0.746 -0.575 1.00 70.62 92 GLY A N 1
ATOM 712 C CA . GLY A 1 92 ? 5.704 -0.658 -1.046 1.00 70.62 92 GLY A CA 1
ATOM 713 C C . GLY A 1 92 ? 6.911 -1.515 -0.663 1.00 70.62 92 GLY A C 1
ATOM 714 O O . GLY A 1 92 ? 7.206 -2.504 -1.320 1.00 70.62 92 GLY A O 1
ATOM 715 N N . HIS A 1 93 ? 7.653 -1.109 0.369 1.00 73.12 93 HIS A N 1
ATOM 716 C CA . HIS A 1 93 ? 8.858 -1.795 0.841 1.00 73.12 93 HIS A CA 1
ATOM 717 C C . HIS A 1 93 ? 8.825 -2.014 2.358 1.00 73.12 93 HIS A C 1
ATOM 719 O O . HIS A 1 93 ? 9.860 -2.004 3.025 1.00 73.12 93 HIS A O 1
ATOM 725 N N . GLY A 1 94 ? 7.626 -2.151 2.928 1.00 72.50 94 GLY A N 1
ATOM 726 C CA . GLY A 1 94 ? 7.467 -2.404 4.357 1.00 72.50 94 GLY A CA 1
ATOM 727 C C . GLY A 1 94 ? 8.018 -3.780 4.713 1.00 72.50 94 GLY A C 1
ATOM 728 O O . GLY A 1 94 ? 7.539 -4.785 4.190 1.00 72.50 94 GLY A O 1
ATOM 729 N N . ASP A 1 95 ? 8.991 -3.827 5.616 1.00 80.12 95 ASP A N 1
ATOM 730 C CA . ASP A 1 95 ? 9.557 -5.069 6.124 1.00 80.12 95 ASP A CA 1
ATOM 731 C C . ASP A 1 95 ? 8.539 -5.829 6.989 1.00 80.12 95 ASP A C 1
ATOM 733 O O . ASP A 1 95 ? 7.588 -5.258 7.533 1.00 80.12 95 ASP A O 1
ATOM 737 N N . LEU A 1 96 ? 8.731 -7.1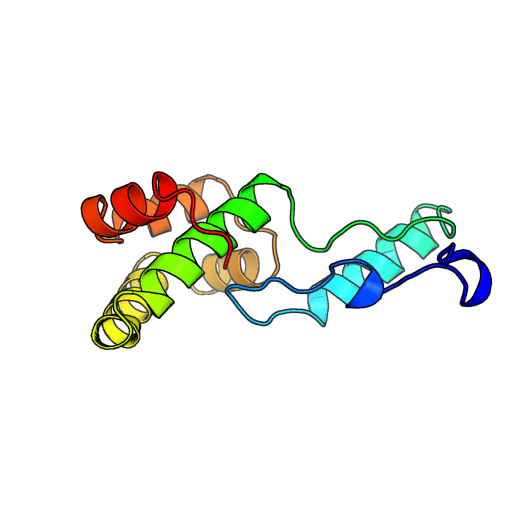43 7.135 1.00 82.19 96 LEU A N 1
ATOM 738 C CA . LEU A 1 96 ? 7.802 -8.000 7.878 1.00 82.19 96 LEU A CA 1
ATOM 739 C C . LEU A 1 96 ? 7.588 -7.509 9.320 1.00 82.19 96 LEU A C 1
ATOM 741 O O . LEU A 1 96 ? 6.463 -7.518 9.820 1.00 82.19 96 LEU A O 1
ATOM 745 N N . LYS A 1 97 ? 8.650 -7.014 9.967 1.00 84.69 97 LYS A N 1
ATOM 746 C CA . LYS A 1 97 ? 8.588 -6.449 11.320 1.00 84.69 97 LYS A CA 1
ATOM 747 C C . LYS A 1 97 ? 7.702 -5.202 11.363 1.00 84.69 97 LYS A C 1
ATOM 749 O O . LYS A 1 97 ? 6.850 -5.105 12.248 1.00 84.69 97 LYS A O 1
ATOM 754 N N . GLY A 1 98 ? 7.846 -4.286 10.403 1.00 82.81 98 GLY A N 1
ATOM 755 C CA . GLY A 1 98 ? 6.966 -3.127 1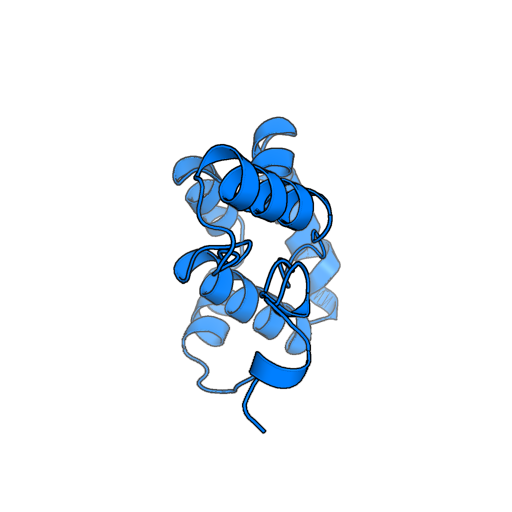0.252 1.00 82.81 98 GLY A CA 1
ATOM 756 C C . GLY A 1 98 ? 5.502 -3.526 10.042 1.00 82.81 98 GLY A C 1
ATOM 757 O O . GLY A 1 98 ? 4.618 -3.009 10.729 1.00 82.81 98 GLY A O 1
ATOM 758 N N . ARG A 1 99 ? 5.244 -4.510 9.167 1.00 84.19 99 ARG A N 1
ATOM 759 C CA . ARG A 1 99 ? 3.892 -5.040 8.896 1.00 84.19 99 ARG A CA 1
ATOM 760 C C . ARG A 1 99 ? 3.235 -5.594 10.170 1.00 84.19 99 ARG A C 1
ATOM 762 O O . ARG A 1 99 ? 2.118 -5.197 10.496 1.00 84.19 99 ARG A O 1
ATOM 769 N N . ILE A 1 100 ? 3.937 -6.441 10.930 1.00 86.12 100 ILE A N 1
ATOM 770 C CA . ILE A 1 100 ? 3.432 -7.020 12.192 1.00 86.12 100 ILE A CA 1
ATOM 771 C C . ILE A 1 100 ? 3.153 -5.925 13.228 1.00 86.12 100 ILE A C 1
ATOM 773 O O . ILE A 1 100 ? 2.114 -5.938 13.893 1.00 86.12 100 ILE A O 1
ATOM 777 N N . ARG A 1 101 ? 4.056 -4.946 13.351 1.00 87.12 101 ARG A N 1
ATOM 778 C CA . ARG A 1 101 ? 3.914 -3.844 14.306 1.00 87.12 101 ARG A CA 1
ATOM 779 C C . ARG A 1 101 ? 2.677 -2.997 14.011 1.00 87.12 101 ARG A C 1
ATOM 781 O O . ARG A 1 101 ? 1.918 -2.720 14.937 1.00 87.12 101 ARG A O 1
ATOM 788 N N . ILE A 1 102 ? 2.421 -2.681 12.741 1.00 86.62 102 ILE A N 1
ATOM 789 C CA . ILE A 1 102 ? 1.175 -2.032 12.309 1.00 86.62 102 ILE A CA 1
ATOM 790 C C . ILE A 1 102 ? -0.044 -2.889 12.679 1.00 86.62 102 ILE A C 1
ATOM 792 O O . ILE A 1 102 ? -0.955 -2.396 13.343 1.00 86.62 102 ILE A O 1
ATOM 796 N N . MET A 1 103 ? -0.054 -4.171 12.294 1.00 86.50 103 MET A N 1
ATOM 797 C CA . MET A 1 103 ? -1.190 -5.070 12.540 1.00 86.50 103 MET A CA 1
ATOM 798 C C . MET A 1 103 ? -1.537 -5.168 14.032 1.00 86.50 103 MET A C 1
ATOM 800 O O . MET A 1 103 ? -2.711 -5.121 14.388 1.00 86.50 103 MET A O 1
ATOM 804 N N . SER A 1 104 ? -0.530 -5.212 14.910 1.00 87.06 104 SER A N 1
ATOM 805 C CA . SER A 1 104 ? -0.723 -5.274 16.368 1.00 87.06 104 SER A CA 1
ATOM 806 C C . SER A 1 104 ? -1.376 -4.032 16.991 1.00 87.06 104 SER A C 1
ATOM 808 O O . SER A 1 104 ? -1.865 -4.099 18.117 1.00 87.06 104 SER A O 1
ATOM 810 N N . LYS A 1 105 ? -1.368 -2.887 16.295 1.00 89.25 105 LYS A N 1
ATOM 811 C CA . LYS A 1 105 ? -1.944 -1.620 16.779 1.00 89.25 105 LYS A CA 1
ATOM 812 C C . LYS A 1 105 ? -3.312 -1.315 16.178 1.00 89.25 105 LYS A C 1
ATOM 814 O O . LYS A 1 105 ? -3.928 -0.313 16.534 1.00 89.25 105 LYS A O 1
ATOM 819 N N . LEU A 1 106 ? -3.794 -2.171 15.285 1.00 90.06 106 LEU A N 1
ATOM 820 C CA . LEU A 1 106 ? -5.086 -2.024 14.637 1.00 90.06 106 LEU A CA 1
ATOM 821 C C . LEU A 1 106 ? -6.140 -2.910 15.319 1.00 90.06 106 LEU A C 1
ATOM 823 O O . LEU A 1 106 ? -5.815 -3.979 15.837 1.00 90.06 106 LEU A O 1
ATOM 827 N N . PRO A 1 107 ? -7.419 -2.495 15.335 1.00 90.50 107 PRO A N 1
ATOM 828 C CA . PRO A 1 107 ? -8.495 -3.276 15.936 1.00 90.50 107 PRO A CA 1
ATOM 829 C C . PRO A 1 107 ? -8.708 -4.582 15.158 1.00 90.50 107 PRO A C 1
ATOM 831 O O . PRO A 1 107 ? -9.404 -4.603 14.142 1.00 90.50 107 PRO A O 1
ATOM 834 N N . ALA A 1 108 ? -8.127 -5.680 15.654 1.00 89.88 108 ALA A N 1
ATOM 835 C CA . ALA A 1 108 ? -8.067 -6.963 14.953 1.00 89.88 108 ALA A CA 1
ATOM 836 C C . ALA A 1 108 ? -9.443 -7.449 14.475 1.00 89.88 108 ALA A C 1
ATOM 838 O O . ALA A 1 108 ? -9.581 -7.821 13.317 1.00 89.88 108 ALA A O 1
ATOM 839 N N . GLY A 1 109 ? -10.489 -7.356 15.305 1.00 90.00 109 GLY A N 1
ATOM 840 C CA . GLY A 1 109 ? -11.843 -7.773 14.916 1.00 90.00 109 GLY A CA 1
ATOM 841 C C . GLY A 1 109 ? -12.404 -7.017 13.702 1.00 90.00 109 GLY A C 1
ATOM 842 O O . GLY A 1 109 ? -13.054 -7.616 12.846 1.00 90.00 109 GLY A O 1
ATOM 843 N N . LEU A 1 110 ? -12.101 -5.719 13.580 1.00 90.19 110 LEU A N 1
ATOM 844 C CA . LEU A 1 110 ? -12.522 -4.895 12.442 1.00 90.19 110 LEU A CA 1
ATOM 845 C C . LEU A 1 110 ? -11.819 -5.343 11.153 1.00 90.19 110 LEU A C 1
ATOM 847 O O . LEU A 1 110 ? -12.461 -5.508 10.116 1.00 90.19 110 LEU A O 1
ATOM 851 N N . PHE A 1 111 ? -10.512 -5.596 11.242 1.00 92.50 111 PHE A N 1
ATOM 852 C CA . PHE A 1 111 ? -9.694 -6.039 10.115 1.00 92.50 111 PHE A CA 1
ATOM 853 C C . PHE A 1 111 ? -9.978 -7.492 9.718 1.00 92.50 111 PHE A C 1
ATOM 855 O O . PHE A 1 111 ? -10.051 -7.775 8.527 1.00 92.50 111 PHE A O 1
ATOM 862 N N . LEU A 1 112 ? -10.222 -8.398 10.672 1.00 92.06 112 LEU A N 1
ATOM 863 C CA . LEU A 1 112 ? -10.628 -9.781 10.396 1.00 92.06 112 LEU A CA 1
ATOM 864 C C . LEU A 1 112 ? -11.980 -9.826 9.681 1.00 92.06 112 LEU A C 1
ATOM 866 O O . LEU A 1 112 ? -12.120 -10.520 8.675 1.00 92.06 112 LEU A O 1
ATOM 870 N N . LYS A 1 113 ? -12.966 -9.049 10.152 1.00 91.94 113 LYS A N 1
ATOM 871 C CA . LYS A 1 113 ? -14.275 -8.953 9.491 1.00 91.94 113 LYS A CA 1
ATOM 872 C C . LYS A 1 113 ? -14.130 -8.460 8.052 1.00 91.94 113 LYS A C 1
ATOM 874 O O . LYS A 1 113 ? -14.744 -9.021 7.147 1.00 91.94 113 LYS A O 1
ATOM 879 N N . ALA A 1 114 ? -13.302 -7.438 7.833 1.00 92.06 114 ALA A N 1
ATOM 880 C CA . ALA A 1 114 ? -13.012 -6.949 6.492 1.00 92.06 114 ALA A CA 1
ATOM 881 C C . ALA A 1 114 ? -12.298 -8.011 5.643 1.00 92.06 114 ALA A C 1
ATOM 883 O O . ALA A 1 114 ? -12.736 -8.258 4.526 1.00 92.06 114 ALA A O 1
ATOM 884 N N . ALA A 1 115 ? -11.279 -8.693 6.169 1.00 91.19 115 ALA A N 1
ATOM 885 C CA . ALA A 1 115 ? -10.538 -9.738 5.464 1.00 91.19 115 ALA A CA 1
ATOM 886 C C . ALA A 1 115 ? -11.423 -10.908 5.009 1.00 91.19 115 ALA A C 1
ATOM 888 O O . ALA A 1 115 ? -11.266 -11.379 3.883 1.00 91.19 115 ALA A O 1
ATOM 889 N N . LEU A 1 116 ? -12.374 -11.327 5.849 1.00 91.12 116 LEU A N 1
ATOM 890 C CA . LEU A 1 116 ? -13.316 -12.415 5.564 1.00 91.12 116 LEU A CA 1
ATOM 891 C C . LEU A 1 116 ? -14.496 -11.995 4.680 1.00 91.12 116 LEU A C 1
ATOM 893 O O . LEU A 1 116 ? -15.149 -12.849 4.078 1.00 91.12 116 LEU A O 1
ATOM 897 N N . SER A 1 117 ? -14.795 -10.697 4.585 1.00 85.69 117 SER A N 1
ATOM 898 C CA . SER A 1 117 ? -15.847 -10.224 3.686 1.00 85.69 117 SER A CA 1
ATOM 899 C C . SER A 1 117 ? -15.469 -10.543 2.232 1.00 85.69 117 SER A C 1
ATOM 901 O O . SER A 1 117 ? -14.356 -10.273 1.801 1.00 85.69 117 SER A O 1
ATOM 903 N N . ARG A 1 118 ? -16.370 -11.135 1.444 1.00 71.38 118 ARG A N 1
ATOM 904 C CA . ARG A 1 118 ? -16.115 -11.441 0.018 1.00 71.38 118 ARG A CA 1
ATOM 905 C C . ARG A 1 118 ? -16.517 -10.310 -0.935 1.00 71.38 118 ARG A C 1
ATOM 907 O O . ARG A 1 118 ? -16.525 -10.504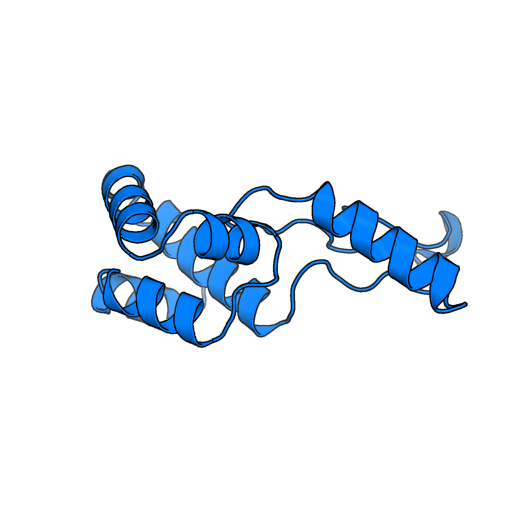 -2.146 1.00 71.38 118 ARG A O 1
ATOM 914 N N . GLY A 1 119 ? -16.861 -9.133 -0.410 1.00 64.25 119 GLY A N 1
ATOM 915 C CA . GLY A 1 119 ? -17.188 -7.976 -1.242 1.00 64.25 119 GLY A CA 1
ATOM 916 C C . GLY A 1 119 ? -15.947 -7.470 -1.976 1.00 64.25 119 GLY A C 1
ATOM 917 O O . GLY A 1 119 ? -14.955 -7.137 -1.324 1.00 64.25 119 GLY A O 1
ATOM 918 N N . ARG A 1 120 ? -16.001 -7.404 -3.314 1.00 57.88 120 ARG A N 1
ATOM 919 C CA . ARG A 1 120 ? -15.074 -6.562 -4.089 1.00 57.88 120 ARG A CA 1
ATOM 920 C C . ARG A 1 120 ? -15.295 -5.104 -3.671 1.00 57.88 120 ARG A C 1
ATOM 922 O O . ARG A 1 120 ? -16.435 -4.721 -3.394 1.00 57.88 120 ARG A O 1
ATOM 929 N N . LEU A 1 121 ? -14.207 -4.335 -3.571 1.00 57.00 121 LEU A N 1
ATOM 930 C CA . LEU A 1 121 ? -14.293 -2.874 -3.498 1.00 57.00 121 LEU A CA 1
ATOM 931 C C . LEU A 1 121 ? -15.030 -2.330 -4.722 1.00 57.00 121 LEU A C 1
ATOM 933 O O . LEU A 1 121 ? -14.786 -2.865 -5.826 1.00 57.00 121 LEU A O 1
#